Protein AF-A0A9D8DWA7-F1 (afdb_monomer_lite)

Sequence (90 aa):
MSQLPIRPDLINRKPYGAPQVPNVVRLNTNENPFSHEDEFISEAIQLITAELRHANRYPDRDCVELRSELSIYLNQAHNVNLKKENVWPA

pLDDT: mean 94.11, std 7.54, range [58.5, 98.38]

Radius of gyration: 20.43 Å; chains: 1; bounding box: 41×38×51 Å

Foldseek 3Di:
DVPDPDDPVCPPDDDDDDDDDPPDDDPPDPDDPDDDDPVVVVVVVVVVVVCVVVVVDDDDPQVQVVLQVVQVVCVVVDVDRDGSVNDHDD

Secondary structure (DSSP, 8-state):
-TTS---GGGTT---S-PPPPSSS---SS----SPPPHHHHHHHHHHHHHHGGGTTS---TT-HHHHHHHHHHHHHHSS----GGG----

Structure (mmCIF, N/CA/C/O backbone):
data_AF-A0A9D8DWA7-F1
#
_entry.id   AF-A0A9D8DWA7-F1
#
loop_
_atom_site.group_PDB
_atom_site.id
_atom_site.type_symbol
_atom_site.label_atom_id
_atom_site.label_alt_id
_atom_site.label_comp_id
_atom_site.label_asym_id
_atom_site.label_entity_id
_atom_site.label_seq_id
_atom_site.pdbx_PDB_ins_code
_atom_site.Cartn_x
_atom_site.Cartn_y
_atom_site.Cartn_z
_atom_site.occupancy
_atom_site.B_iso_or_equiv
_atom_site.auth_seq_id
_atom_site.auth_comp_id
_atom_site.auth_asym_id
_atom_site.auth_atom_id
_atom_site.pdbx_PDB_model_num
ATOM 1 N N . MET A 1 1 ? -12.718 10.377 28.024 1.00 58.88 1 MET A N 1
ATOM 2 C CA . MET A 1 1 ? -13.343 10.837 26.759 1.00 58.88 1 MET A CA 1
ATOM 3 C C . MET A 1 1 ? -14.680 11.551 26.948 1.00 58.88 1 MET A C 1
ATOM 5 O O . MET A 1 1 ? -15.045 12.312 26.069 1.00 58.88 1 MET A O 1
ATOM 9 N N . SER A 1 2 ? -15.387 11.386 28.071 1.00 61.38 2 SER A N 1
ATOM 10 C CA . SER A 1 2 ? -16.699 12.011 28.330 1.00 61.38 2 SER A CA 1
ATOM 11 C C . SER A 1 2 ? -16.700 13.543 28.496 1.00 61.38 2 SER A C 1
ATOM 13 O O . SER A 1 2 ? -17.760 14.115 28.713 1.00 61.38 2 SER A O 1
ATOM 15 N N . GLN A 1 3 ? -15.541 14.207 28.410 1.00 78.06 3 GLN A N 1
ATOM 16 C CA . GLN A 1 3 ? -15.386 15.660 28.588 1.00 78.06 3 GLN A CA 1
ATOM 17 C C . GLN A 1 3 ? -14.906 16.397 27.326 1.00 78.06 3 GLN A C 1
ATOM 19 O O . GLN A 1 3 ? -14.811 17.620 27.337 1.00 78.06 3 GLN A O 1
ATOM 24 N N . LEU A 1 4 ? -14.586 15.679 26.244 1.00 88.06 4 LEU A N 1
ATOM 25 C CA . LEU A 1 4 ? -14.229 16.310 24.972 1.00 88.06 4 LEU A CA 1
ATOM 26 C C . LEU A 1 4 ? -15.506 16.566 24.159 1.00 88.06 4 LEU A C 1
ATOM 28 O O . LEU A 1 4 ? -16.407 15.725 24.200 1.00 88.06 4 LEU A O 1
ATOM 32 N N . PRO A 1 5 ? -15.586 17.664 23.384 1.00 91.50 5 PRO A N 1
ATOM 33 C CA . PRO A 1 5 ? -16.699 17.924 22.473 1.00 91.50 5 PRO A CA 1
ATOM 34 C C . PRO A 1 5 ? -16.603 17.013 21.235 1.00 91.50 5 PRO A C 1
ATOM 36 O O . PRO A 1 5 ? -16.393 17.463 20.111 1.00 91.50 5 PRO A O 1
ATOM 39 N N . ILE A 1 6 ? -16.697 15.700 21.452 1.00 92.19 6 ILE A N 1
ATOM 40 C CA . ILE A 1 6 ? -16.699 14.689 20.394 1.00 92.19 6 ILE A CA 1
ATOM 41 C C . ILE A 1 6 ? -18.008 14.823 19.612 1.00 92.19 6 ILE A C 1
ATOM 43 O O . ILE A 1 6 ? -19.066 15.058 20.199 1.00 92.19 6 ILE A O 1
ATOM 47 N N . ARG A 1 7 ? -17.952 14.640 18.286 1.00 94.31 7 ARG A N 1
ATOM 48 C CA . ARG A 1 7 ? -19.171 14.563 17.477 1.00 94.31 7 ARG A CA 1
ATOM 49 C C . ARG A 1 7 ? -20.120 13.491 18.052 1.00 94.31 7 ARG A C 1
ATOM 51 O O . ARG A 1 7 ? -19.660 12.375 18.311 1.00 94.31 7 ARG A O 1
ATOM 58 N N . PRO A 1 8 ? -21.423 13.781 18.229 1.00 92.56 8 PRO A N 1
ATOM 59 C CA . PRO A 1 8 ? -22.356 12.862 18.887 1.00 92.56 8 PRO A CA 1
ATOM 60 C C . PRO A 1 8 ? -22.409 11.445 18.294 1.00 92.56 8 PRO A C 1
ATOM 62 O O . PRO A 1 8 ? -22.609 10.479 19.022 1.00 92.56 8 PRO A O 1
ATOM 65 N N . ASP A 1 9 ? -22.181 11.301 16.988 1.00 94.19 9 ASP A N 1
ATOM 66 C CA . ASP A 1 9 ? -22.202 10.026 16.262 1.00 94.19 9 ASP A CA 1
ATOM 67 C C . ASP A 1 9 ? -20.983 9.116 16.521 1.00 94.19 9 ASP A C 1
ATOM 69 O O . ASP A 1 9 ? -21.032 7.911 16.240 1.00 94.19 9 ASP A O 1
ATOM 73 N N . LEU A 1 10 ? -19.907 9.676 17.082 1.00 93.50 10 LEU A N 1
ATOM 74 C CA . LEU A 1 10 ? -18.689 8.956 17.461 1.00 93.50 10 LEU A CA 1
ATOM 75 C C . LEU A 1 10 ? -18.690 8.502 18.927 1.00 93.50 10 LEU A C 1
ATOM 77 O O . LEU A 1 10 ? -17.850 7.691 19.322 1.00 93.50 10 LEU A O 1
ATOM 81 N N . ILE A 1 11 ? -19.627 8.992 19.743 1.00 92.31 11 ILE A N 1
ATOM 82 C CA . ILE A 1 11 ? -19.748 8.581 21.144 1.00 92.31 11 ILE A CA 1
ATOM 83 C C . ILE A 1 11 ? -20.024 7.071 21.204 1.00 92.31 11 ILE A C 1
ATOM 85 O O . ILE A 1 11 ? -20.823 6.533 20.440 1.00 92.31 11 ILE A O 1
ATOM 89 N N . ASN A 1 12 ? -19.338 6.376 22.117 1.00 89.69 12 ASN A N 1
ATOM 90 C CA . ASN A 1 12 ? -19.416 4.923 22.321 1.00 89.69 12 ASN A CA 1
ATOM 91 C C . ASN A 1 12 ? -18.997 4.055 21.118 1.00 89.69 12 ASN A C 1
ATOM 93 O O . ASN A 1 12 ? -19.140 2.830 21.169 1.00 89.69 12 ASN A O 1
ATOM 97 N N . ARG A 1 13 ? -18.436 4.642 20.053 1.00 93.25 13 ARG A N 1
ATOM 98 C CA . ARG A 1 13 ? -17.745 3.872 19.014 1.00 93.25 13 ARG A CA 1
ATOM 99 C C . ARG A 1 13 ? -16.429 3.330 19.567 1.00 93.25 13 ARG A C 1
ATOM 101 O O . ARG A 1 13 ? -15.811 3.924 20.449 1.00 93.25 13 ARG A O 1
ATOM 108 N N . LYS A 1 14 ? -16.001 2.187 19.038 1.00 92.38 14 LYS A N 1
ATOM 109 C CA . LYS A 1 14 ? -14.705 1.579 19.346 1.00 92.38 14 LYS A CA 1
ATOM 110 C C . LYS A 1 14 ? -13.791 1.726 18.127 1.00 92.38 14 LYS A C 1
ATOM 112 O O . LYS A 1 14 ? -14.301 1.629 17.010 1.00 92.38 14 LYS A O 1
ATOM 117 N N . PRO A 1 15 ? -12.481 1.955 18.316 1.00 94.44 15 PRO A N 1
ATOM 118 C CA . PRO A 1 15 ? -11.526 1.921 17.215 1.00 94.44 15 PRO A CA 1
ATOM 119 C C . PRO A 1 15 ? -11.609 0.599 16.445 1.00 94.44 15 PRO A C 1
ATOM 121 O O . PRO A 1 15 ? -11.826 -0.456 17.042 1.00 94.44 15 PRO A O 1
ATOM 124 N N . TYR A 1 16 ? -11.434 0.664 15.126 1.00 96.38 16 TYR A N 1
ATOM 125 C CA . TYR A 1 16 ? -11.292 -0.527 14.295 1.00 96.38 16 TYR A CA 1
ATOM 126 C C . TYR A 1 16 ? -9.905 -1.141 14.503 1.00 96.38 16 TYR A C 1
ATOM 128 O O . TYR A 1 16 ? -8.907 -0.423 14.513 1.00 96.38 16 TYR A O 1
ATOM 136 N N . GLY A 1 17 ? -9.846 -2.464 14.639 1.00 94.88 17 GLY A N 1
ATOM 137 C CA . GLY A 1 17 ? -8.597 -3.208 14.770 1.00 94.88 17 GLY A CA 1
ATOM 138 C C . GLY A 1 17 ? -8.699 -4.319 15.806 1.00 94.88 17 GLY A C 1
ATOM 139 O O . GLY A 1 17 ? -9.137 -4.102 16.936 1.00 94.88 17 GLY A O 1
ATOM 140 N N . ALA A 1 18 ? -8.288 -5.523 15.416 1.00 93.06 18 ALA A N 1
ATOM 141 C CA . ALA A 1 18 ? -8.084 -6.606 16.365 1.00 93.06 18 ALA A CA 1
ATOM 142 C C . ALA A 1 18 ? -6.815 -6.337 17.200 1.00 93.06 18 ALA A C 1
ATOM 144 O O . ALA A 1 18 ? -5.849 -5.778 16.672 1.00 93.06 18 ALA A O 1
ATOM 145 N N . PRO A 1 19 ? -6.771 -6.749 18.479 1.00 92.94 19 PRO A N 1
ATOM 146 C CA . PRO A 1 19 ? -5.529 -6.755 19.244 1.00 92.94 19 PRO A CA 1
ATOM 147 C C . PRO A 1 19 ? -4.447 -7.588 18.542 1.00 92.94 19 PRO A C 1
ATOM 149 O O . PRO A 1 19 ? -4.725 -8.683 18.052 1.00 92.94 19 PRO A O 1
ATOM 152 N N . GLN A 1 20 ? -3.209 -7.092 18.515 1.00 92.69 20 GLN A N 1
ATOM 153 C CA . GLN A 1 20 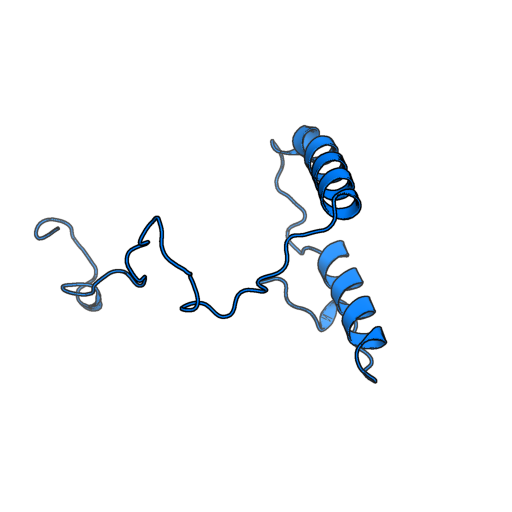? -2.070 -7.846 17.987 1.00 92.69 20 GLN A CA 1
ATOM 154 C C . GLN A 1 20 ? -1.583 -8.847 19.039 1.00 92.69 20 GLN A C 1
ATOM 156 O O . GLN A 1 20 ? -1.133 -8.455 20.115 1.00 92.69 20 GLN A O 1
ATOM 161 N N . VAL A 1 21 ? -1.680 -10.141 18.733 1.00 93.81 21 VAL A N 1
ATOM 162 C CA . VAL A 1 21 ? -1.260 -11.224 19.632 1.00 93.81 21 VAL A CA 1
ATOM 163 C C . VAL A 1 21 ? 0.142 -11.698 19.223 1.00 93.81 21 VAL A C 1
ATOM 165 O O . VAL A 1 21 ? 0.313 -12.127 18.081 1.00 93.81 21 VAL A O 1
ATOM 168 N N . PRO A 1 22 ? 1.161 -11.611 20.099 1.00 93.38 22 PRO A N 1
ATOM 169 C CA . PRO A 1 22 ? 2.500 -12.111 19.797 1.00 93.38 22 PRO A CA 1
ATOM 170 C C . PRO A 1 22 ? 2.565 -13.642 19.917 1.00 93.38 22 PRO A C 1
ATOM 172 O O . PRO A 1 22 ? 1.733 -14.256 20.580 1.00 93.38 22 PRO A O 1
ATOM 175 N N . ASN A 1 23 ? 3.603 -14.251 19.336 1.00 91.25 23 ASN A N 1
ATOM 176 C CA . ASN A 1 23 ? 3.936 -15.677 19.498 1.00 91.25 23 ASN A CA 1
ATOM 177 C C . ASN A 1 23 ? 2.847 -16.663 19.028 1.00 91.25 23 ASN A C 1
ATOM 179 O O . ASN A 1 23 ? 2.700 -17.746 19.592 1.00 91.25 23 ASN A O 1
ATOM 183 N N . VAL A 1 24 ? 2.093 -16.303 17.987 1.00 93.88 24 VAL A N 1
ATOM 184 C CA . VAL A 1 24 ? 1.085 -17.168 17.355 1.00 93.88 24 VAL A CA 1
ATOM 185 C C . VAL A 1 24 ? 1.337 -17.297 15.857 1.00 93.88 24 VAL A C 1
ATOM 187 O O . VAL A 1 24 ? 1.945 -16.421 15.240 1.00 93.88 24 VAL A O 1
ATOM 190 N N . VAL A 1 25 ? 0.816 -18.367 15.254 1.00 95.56 25 VAL A N 1
ATOM 191 C CA . VAL A 1 25 ? 0.700 -18.455 13.795 1.00 95.56 25 VAL A CA 1
ATOM 192 C C . VAL A 1 25 ? -0.397 -17.481 13.355 1.00 95.56 25 VAL A C 1
ATOM 194 O O . VAL A 1 25 ? -1.569 -17.664 13.687 1.00 95.56 25 VAL A O 1
ATOM 197 N N . ARG A 1 26 ? -0.012 -16.414 12.651 1.00 94.81 26 ARG A N 1
ATOM 198 C CA . ARG A 1 26 ? -0.928 -15.357 12.202 1.00 94.81 26 ARG A CA 1
ATOM 199 C C . ARG A 1 26 ? -1.529 -15.731 10.849 1.00 94.81 26 ARG A C 1
ATOM 201 O O . ARG A 1 26 ? -0.824 -15.726 9.851 1.00 94.81 26 ARG A O 1
ATOM 208 N N . LEU A 1 27 ? -2.821 -16.057 10.840 1.00 95.38 27 LEU A N 1
ATOM 209 C CA . LEU A 1 27 ? -3.619 -16.362 9.637 1.00 95.38 27 LEU A CA 1
ATOM 210 C C . LEU A 1 27 ? -4.942 -15.573 9.631 1.00 95.38 27 LEU A C 1
ATOM 212 O O . LEU A 1 27 ? -5.957 -16.032 9.116 1.00 95.38 27 LEU A O 1
ATOM 216 N N . ASN A 1 28 ? -4.963 -14.417 10.299 1.00 94.44 28 ASN A N 1
ATOM 217 C CA . ASN A 1 28 ? -6.165 -13.606 10.506 1.00 94.44 28 ASN A CA 1
ATOM 218 C C . ASN A 1 28 ? -6.279 -12.415 9.539 1.00 94.44 28 ASN A C 1
ATOM 220 O O . ASN A 1 28 ? -7.332 -11.782 9.483 1.00 94.44 28 ASN A O 1
ATOM 224 N N . THR A 1 29 ? -5.209 -12.098 8.811 1.00 93.88 29 THR A N 1
ATOM 225 C CA . THR A 1 29 ? -5.166 -11.109 7.730 1.00 93.88 29 THR A CA 1
ATOM 226 C C . THR A 1 29 ? -4.762 -11.816 6.437 1.00 93.88 29 THR A C 1
ATOM 228 O O . THR A 1 29 ? -4.023 -12.798 6.464 1.00 93.88 29 THR A O 1
ATOM 231 N N . ASN A 1 30 ? -5.257 -11.337 5.294 1.00 97.19 30 ASN A N 1
ATOM 232 C CA . ASN A 1 30 ? -4.970 -11.918 3.974 1.00 97.19 30 ASN A CA 1
ATOM 233 C C . ASN A 1 30 ? -3.588 -11.477 3.448 1.00 97.19 30 ASN A C 1
ATOM 235 O O . ASN A 1 30 ? -3.462 -11.039 2.306 1.00 97.19 30 ASN A O 1
ATOM 239 N N . GLU A 1 31 ? -2.571 -11.511 4.305 1.00 97.25 31 GLU A N 1
ATOM 240 C CA . GLU A 1 31 ? -1.192 -11.175 3.951 1.00 97.25 31 GLU A CA 1
ATOM 241 C C . GLU A 1 31 ? -0.566 -12.284 3.102 1.00 97.25 31 GLU A C 1
ATOM 243 O O . GLU A 1 31 ? -0.909 -13.462 3.221 1.00 97.25 31 GLU A O 1
ATOM 248 N N . ASN A 1 32 ? 0.389 -11.905 2.254 1.00 97.38 32 ASN A N 1
ATOM 249 C CA . ASN A 1 32 ? 1.263 -12.879 1.618 1.00 97.38 32 ASN A CA 1
ATOM 250 C C . ASN A 1 32 ? 2.205 -13.469 2.696 1.00 97.38 32 ASN A C 1
ATOM 252 O O . ASN A 1 32 ? 2.905 -12.692 3.345 1.00 97.38 32 ASN A O 1
A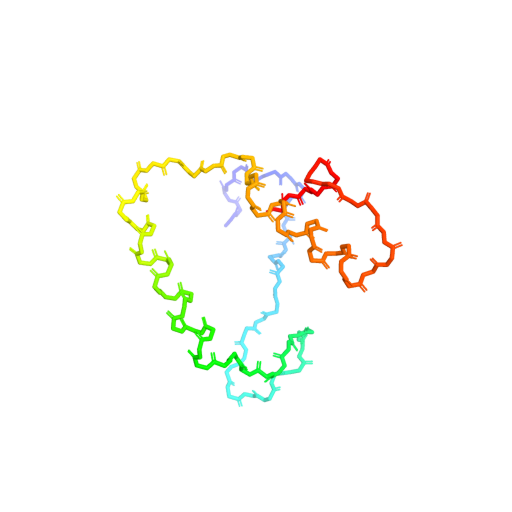TOM 256 N N . PRO A 1 33 ? 2.241 -14.801 2.919 1.00 96.62 33 PRO A N 1
ATOM 257 C CA . PRO A 1 33 ? 3.085 -15.406 3.952 1.00 96.62 33 PRO A CA 1
ATOM 258 C C . PRO A 1 33 ? 4.575 -15.455 3.581 1.00 96.62 33 PRO A C 1
ATOM 260 O O . PRO A 1 33 ? 5.397 -15.788 4.435 1.00 96.62 33 PRO A O 1
ATOM 263 N N . PHE A 1 34 ? 4.926 -15.182 2.322 1.00 96.88 34 PHE A N 1
ATOM 264 C CA . PHE A 1 34 ? 6.302 -15.222 1.840 1.00 96.88 34 PHE A CA 1
ATOM 265 C C . PHE A 1 34 ? 7.011 -13.887 2.091 1.00 96.88 34 PHE A C 1
ATOM 267 O O . PHE A 1 34 ? 6.488 -12.823 1.759 1.00 96.88 34 PHE A O 1
ATOM 274 N N . SER A 1 35 ? 8.218 -13.957 2.659 1.00 96.88 35 SER A N 1
ATOM 275 C CA . SER A 1 35 ? 9.113 -12.803 2.775 1.00 96.88 35 SER A CA 1
ATOM 276 C C . SER A 1 35 ? 9.506 -12.276 1.396 1.00 96.88 35 SER A C 1
ATOM 278 O O . SER A 1 35 ? 9.536 -13.022 0.420 1.00 96.88 35 SER A O 1
ATOM 280 N N . HIS A 1 36 ? 9.852 -10.993 1.331 1.00 96.88 36 HIS A N 1
ATOM 281 C CA . 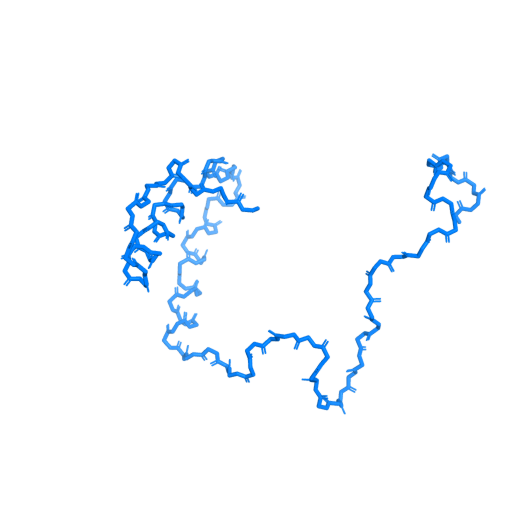HIS A 1 36 ? 10.488 -10.434 0.144 1.00 96.88 36 HIS A CA 1
ATOM 282 C C . HIS A 1 36 ? 11.899 -11.006 -0.053 1.00 96.88 36 HIS A C 1
ATOM 284 O O . HIS A 1 36 ? 12.584 -11.313 0.923 1.00 96.88 36 HIS A O 1
ATOM 290 N N . GLU A 1 37 ? 12.322 -11.099 -1.312 1.00 97.94 37 GLU A N 1
ATOM 291 C CA . GLU A 1 37 ? 13.685 -11.474 -1.697 1.00 97.94 37 GLU A CA 1
ATOM 292 C C . GLU A 1 37 ? 14.697 -10.387 -1.287 1.00 97.94 37 GLU A C 1
ATOM 294 O O . GLU A 1 37 ? 14.384 -9.192 -1.316 1.00 97.94 37 GLU A O 1
ATOM 299 N N . ASP A 1 38 ? 15.930 -10.787 -0.961 1.00 98.00 38 ASP A N 1
ATOM 300 C CA . ASP A 1 38 ? 16.992 -9.869 -0.510 1.00 98.00 38 ASP A CA 1
ATOM 301 C C . ASP A 1 38 ? 17.305 -8.769 -1.538 1.00 98.00 38 ASP A C 1
ATOM 303 O O . ASP A 1 38 ? 17.595 -7.630 -1.168 1.00 98.00 38 ASP A O 1
ATOM 307 N N . GLU A 1 39 ? 17.208 -9.091 -2.831 1.00 98.31 39 GLU A N 1
ATOM 308 C CA . GLU A 1 39 ? 17.423 -8.140 -3.928 1.00 98.31 39 GLU A CA 1
ATOM 309 C C . GLU A 1 39 ? 16.400 -6.997 -3.888 1.00 98.31 39 GLU A C 1
ATOM 311 O O . GLU A 1 39 ? 16.782 -5.826 -3.886 1.00 98.31 39 GLU A O 1
ATOM 316 N N . PHE A 1 40 ? 15.113 -7.328 -3.733 1.00 97.94 40 PHE A N 1
ATOM 317 C CA . PHE A 1 40 ? 14.043 -6.337 -3.595 1.00 97.94 40 PHE A CA 1
ATOM 318 C C . PHE A 1 40 ? 14.253 -5.451 -2.361 1.00 97.94 40 PHE A C 1
ATOM 320 O O . PHE A 1 40 ? 14.092 -4.232 -2.425 1.00 97.94 40 PHE A O 1
ATOM 327 N N . ILE A 1 41 ? 14.632 -6.054 -1.228 1.00 98.25 41 ILE A N 1
ATOM 328 C CA . ILE A 1 41 ? 14.884 -5.318 0.017 1.00 98.25 41 ILE A CA 1
ATOM 329 C C . ILE A 1 41 ? 16.043 -4.332 -0.172 1.00 98.25 41 ILE A C 1
ATOM 331 O O . ILE A 1 41 ? 15.941 -3.170 0.231 1.00 98.25 41 ILE A O 1
ATOM 335 N N . SER A 1 42 ? 17.138 -4.780 -0.789 1.00 98.38 42 SER A N 1
ATOM 336 C CA . SER A 1 42 ? 18.322 -3.954 -1.022 1.00 98.38 42 SER A CA 1
ATOM 337 C C . SER A 1 42 ? 18.015 -2.765 -1.932 1.00 98.38 42 SER A C 1
ATOM 339 O O . SER A 1 42 ? 18.364 -1.630 -1.590 1.00 98.38 42 SER A O 1
ATOM 341 N N . GLU A 1 43 ? 17.307 -3.003 -3.037 1.00 98.38 43 GLU A N 1
ATOM 342 C CA . GLU A 1 43 ? 16.904 -1.957 -3.975 1.00 98.38 43 GLU A CA 1
ATOM 343 C C . GLU A 1 43 ? 15.964 -0.937 -3.315 1.00 98.38 43 GLU A C 1
ATOM 345 O O . GLU A 1 43 ? 16.199 0.272 -3.395 1.00 98.38 43 GLU A O 1
ATOM 350 N N . ALA A 1 44 ? 14.956 -1.402 -2.569 1.00 98.00 44 ALA A N 1
ATOM 351 C CA . ALA A 1 44 ? 14.028 -0.525 -1.862 1.00 98.00 44 ALA A CA 1
ATOM 352 C C . ALA A 1 44 ? 14.749 0.389 -0.853 1.00 98.00 44 ALA A C 1
ATOM 354 O O . ALA A 1 44 ? 14.489 1.594 -0.803 1.00 98.00 44 ALA A O 1
ATOM 355 N N . ILE A 1 45 ? 15.695 -0.154 -0.076 1.00 98.38 45 ILE A N 1
ATOM 356 C CA . ILE A 1 45 ? 16.496 0.630 0.878 1.00 98.38 45 ILE A CA 1
ATOM 357 C C . ILE A 1 45 ? 17.339 1.682 0.152 1.00 98.38 45 ILE A C 1
ATOM 359 O O . ILE A 1 45 ? 17.422 2.824 0.617 1.00 98.38 45 ILE A O 1
ATOM 363 N N . GLN A 1 46 ? 17.959 1.325 -0.975 1.00 98.38 46 GLN A N 1
ATOM 364 C CA . GLN A 1 46 ? 18.755 2.255 -1.772 1.00 98.38 46 GLN A CA 1
ATOM 365 C C . GLN A 1 46 ? 17.902 3.424 -2.281 1.00 98.38 46 GLN A C 1
ATOM 367 O O . GLN A 1 46 ? 18.298 4.581 -2.112 1.00 98.38 46 GLN A O 1
ATOM 372 N N . LEU A 1 47 ? 16.733 3.133 -2.859 1.00 97.31 47 LEU A N 1
ATOM 373 C CA . LEU A 1 47 ? 15.819 4.143 -3.397 1.00 97.31 47 LEU A CA 1
ATOM 374 C C . LEU A 1 47 ? 15.302 5.077 -2.297 1.00 97.31 47 LEU A C 1
ATOM 376 O O . LEU A 1 47 ? 15.415 6.296 -2.420 1.00 97.31 47 LEU A O 1
ATOM 380 N N . ILE A 1 48 ? 14.836 4.525 -1.171 1.00 97.44 48 ILE A N 1
ATOM 381 C CA . ILE A 1 48 ? 14.384 5.325 -0.021 1.00 97.44 48 ILE A CA 1
ATOM 382 C C . ILE A 1 48 ? 15.515 6.232 0.478 1.00 97.44 48 ILE A C 1
ATOM 384 O O . ILE A 1 48 ? 15.308 7.419 0.723 1.00 97.44 48 ILE A O 1
ATOM 388 N N . THR A 1 49 ? 16.730 5.694 0.606 1.00 98.00 49 THR A N 1
ATOM 389 C CA . THR A 1 49 ? 17.890 6.452 1.094 1.00 98.00 49 THR A CA 1
ATOM 390 C C . THR A 1 49 ? 18.251 7.620 0.174 1.00 98.00 49 THR A C 1
ATOM 392 O O . THR A 1 49 ? 18.642 8.684 0.661 1.00 98.00 49 THR A O 1
ATOM 395 N N . ALA A 1 50 ? 18.121 7.449 -1.143 1.00 96.56 50 ALA A N 1
ATOM 396 C CA . ALA A 1 50 ? 18.32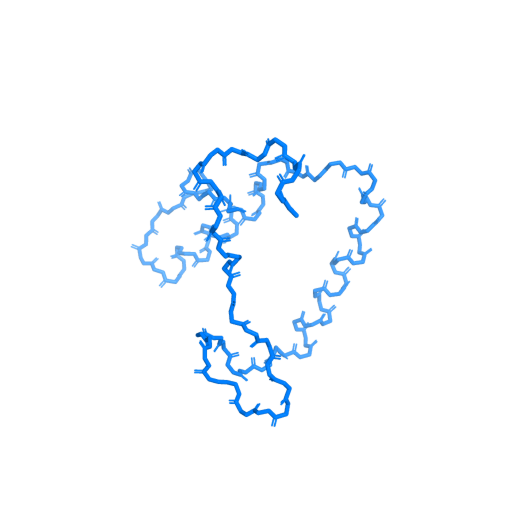7 8.528 -2.103 1.00 96.56 50 ALA A CA 1
ATOM 397 C C . ALA A 1 50 ? 17.301 9.660 -1.905 1.00 96.56 50 ALA A C 1
ATOM 399 O O . ALA A 1 50 ? 17.694 10.828 -1.819 1.00 96.56 50 ALA A O 1
ATOM 400 N N . GLU A 1 51 ? 16.025 9.308 -1.719 1.00 96.81 51 GLU A N 1
ATOM 401 C CA . GLU A 1 51 ? 14.918 10.258 -1.548 1.00 96.81 51 GLU A CA 1
ATOM 402 C C . GLU A 1 51 ? 14.943 11.017 -0.214 1.00 96.81 51 GLU A C 1
ATOM 404 O O . GLU A 1 51 ? 14.490 12.161 -0.135 1.00 96.81 51 GLU A O 1
ATOM 409 N N . LEU A 1 52 ? 15.534 10.450 0.845 1.00 97.06 52 LEU A N 1
ATOM 410 C CA . LEU A 1 52 ? 15.597 11.103 2.164 1.00 97.06 52 LEU A CA 1
ATOM 411 C C . LEU A 1 52 ? 16.260 12.489 2.138 1.00 97.06 52 LEU A C 1
ATOM 413 O O . LEU A 1 52 ? 15.956 13.336 2.979 1.00 97.06 52 LEU A O 1
ATOM 417 N N . ARG A 1 53 ? 17.125 12.762 1.154 1.00 95.81 53 ARG A N 1
ATOM 418 C CA . ARG A 1 53 ? 17.752 14.082 0.951 1.00 95.81 53 ARG A CA 1
ATOM 419 C C . ARG A 1 53 ? 16.732 15.180 0.633 1.00 95.81 53 ARG A C 1
ATOM 421 O O . ARG A 1 53 ? 17.027 16.357 0.832 1.00 95.81 53 ARG A O 1
ATOM 428 N N . HIS A 1 54 ? 15.552 14.795 0.154 1.00 96.31 54 HIS A N 1
ATOM 429 C CA . HIS A 1 54 ? 14.468 15.673 -0.271 1.00 96.31 54 HIS A CA 1
ATOM 430 C C . HIS A 1 54 ? 13.267 15.652 0.684 1.00 96.31 54 HIS A C 1
ATOM 432 O O . HIS A 1 54 ? 12.308 16.387 0.462 1.00 96.31 54 HIS A O 1
ATOM 438 N N . ALA A 1 55 ? 13.323 14.893 1.787 1.00 96.25 55 ALA A N 1
ATOM 439 C CA . ALA A 1 55 ? 12.208 14.718 2.729 1.00 96.25 55 ALA A CA 1
ATOM 440 C C . ALA A 1 55 ? 11.771 16.008 3.462 1.00 96.25 55 ALA A C 1
ATOM 442 O O . ALA A 1 55 ? 10.760 16.023 4.161 1.00 96.25 55 ALA A O 1
ATOM 443 N N . ASN A 1 56 ? 12.509 17.111 3.305 1.00 97.50 56 ASN A N 1
ATOM 444 C CA . ASN A 1 56 ? 12.106 18.447 3.751 1.00 97.50 56 ASN A CA 1
ATOM 445 C C . ASN A 1 56 ? 11.191 19.182 2.748 1.00 97.50 56 ASN A C 1
ATOM 447 O O . ASN A 1 56 ? 10.838 20.345 2.973 1.00 97.50 56 ASN A O 1
ATOM 451 N N . ARG A 1 57 ? 10.851 18.553 1.621 1.00 97.94 57 ARG A N 1
ATOM 452 C CA . ARG A 1 57 ? 9.946 19.065 0.591 1.00 97.94 57 ARG A CA 1
ATOM 453 C C . ARG A 1 57 ? 8.709 18.181 0.501 1.00 97.94 57 ARG A C 1
ATOM 455 O O . ARG A 1 57 ? 8.738 17.008 0.855 1.00 97.94 57 ARG A O 1
ATOM 462 N N . TYR A 1 58 ? 7.614 18.768 0.027 1.00 96.81 58 TYR A N 1
ATOM 463 C CA . TYR A 1 58 ? 6.437 17.983 -0.325 1.00 96.81 58 TYR A CA 1
ATOM 464 C C . TYR A 1 58 ? 6.781 17.027 -1.478 1.00 96.81 58 TYR A C 1
ATOM 466 O O . TYR A 1 58 ? 7.504 17.448 -2.387 1.00 96.81 58 TYR A O 1
ATOM 474 N N . PRO A 1 59 ? 6.266 15.785 -1.457 1.00 95.06 59 PRO A N 1
ATOM 475 C CA . PRO A 1 59 ? 6.426 14.857 -2.570 1.00 95.06 59 PRO A CA 1
ATOM 476 C C . PRO A 1 59 ? 5.619 15.328 -3.788 1.00 95.06 59 PRO A C 1
ATOM 478 O O . PRO A 1 59 ? 4.861 16.302 -3.715 1.00 95.06 59 PRO A O 1
ATOM 481 N N . ASP A 1 60 ? 5.750 14.607 -4.902 1.00 94.56 60 ASP A N 1
ATOM 482 C CA . ASP A 1 60 ? 4.836 14.767 -6.031 1.00 94.56 60 ASP A CA 1
ATOM 483 C C . ASP A 1 60 ? 3.390 14.556 -5.563 1.00 94.56 60 ASP A C 1
ATOM 485 O O . ASP A 1 60 ? 3.002 13.466 -5.138 1.00 94.56 60 ASP A O 1
ATOM 489 N N . ARG A 1 61 ? 2.599 15.628 -5.647 1.00 94.69 61 ARG A N 1
ATOM 490 C CA . ARG A 1 61 ? 1.200 15.664 -5.216 1.00 94.69 61 ARG A CA 1
ATOM 491 C C . ARG A 1 61 ? 0.347 14.648 -5.965 1.00 94.69 61 ARG A C 1
ATOM 493 O O . ARG A 1 61 ? -0.593 14.115 -5.386 1.00 94.69 61 ARG A O 1
ATOM 500 N N . ASP A 1 62 ? 0.656 14.428 -7.238 1.00 94.94 62 ASP A N 1
ATOM 501 C CA . ASP A 1 62 ? -0.200 13.667 -8.141 1.00 94.94 62 ASP A CA 1
ATOM 502 C C . ASP A 1 62 ? 0.316 12.238 -8.368 1.00 94.94 62 ASP A C 1
ATOM 504 O O . ASP A 1 62 ? -0.317 11.488 -9.119 1.00 94.94 62 ASP A O 1
ATOM 508 N N . CYS A 1 63 ? 1.447 11.873 -7.744 1.00 96.56 63 CYS A N 1
ATOM 509 C CA . CYS A 1 63 ? 2.143 10.586 -7.855 1.00 96.56 63 CYS A CA 1
ATOM 510 C C . CYS A 1 63 ? 2.224 10.075 -9.306 1.00 96.56 63 CYS A C 1
ATOM 512 O O . CYS A 1 63 ? 1.863 8.933 -9.608 1.00 96.56 63 CYS A O 1
ATOM 514 N N . VAL A 1 64 ? 2.638 10.945 -10.228 1.00 96.69 64 VAL A N 1
ATOM 515 C CA . VAL A 1 64 ? 2.568 10.734 -11.678 1.00 96.69 64 VAL A CA 1
ATOM 516 C C . VAL A 1 64 ? 3.347 9.494 -12.103 1.00 96.69 64 VAL A C 1
ATOM 518 O O . VAL A 1 64 ? 2.839 8.711 -12.908 1.00 96.69 64 VAL A O 1
ATOM 521 N N . GLU A 1 65 ? 4.551 9.304 -11.565 1.00 96.50 65 GLU A N 1
ATOM 522 C CA . GLU A 1 65 ? 5.403 8.152 -11.875 1.00 96.50 65 GLU A CA 1
ATOM 523 C C . GLU A 1 65 ? 4.773 6.848 -11.376 1.00 96.50 65 GLU A C 1
ATOM 525 O O . GLU A 1 65 ? 4.503 5.960 -12.181 1.00 96.50 65 GLU A O 1
ATOM 530 N N . LEU A 1 66 ? 4.383 6.787 -10.097 1.00 96.88 66 LEU A N 1
ATOM 531 C CA . LEU A 1 66 ? 3.706 5.624 -9.510 1.00 96.88 66 LEU A CA 1
ATOM 532 C C . LEU A 1 66 ? 2.475 5.195 -10.322 1.00 96.88 66 LEU A C 1
ATOM 534 O O . LEU A 1 66 ? 2.290 4.018 -10.617 1.00 96.88 66 LEU A O 1
ATOM 538 N N . ARG A 1 67 ? 1.620 6.145 -10.711 1.00 97.81 67 ARG A N 1
ATOM 539 C CA . ARG A 1 67 ? 0.410 5.849 -11.496 1.00 97.81 67 ARG A CA 1
ATOM 540 C C . ARG A 1 67 ? 0.734 5.374 -12.908 1.00 97.81 67 ARG A C 1
ATOM 542 O O . ARG A 1 67 ? -0.016 4.572 -13.464 1.00 97.81 67 ARG A O 1
ATOM 549 N N . SER A 1 68 ? 1.816 5.885 -13.491 1.00 97.56 68 SER A N 1
ATOM 550 C CA . SER A 1 68 ? 2.295 5.447 -14.802 1.00 97.56 68 SER A CA 1
ATOM 551 C C . SER A 1 68 ? 2.763 3.994 -14.728 1.00 97.56 68 SER A C 1
ATOM 553 O O . SER A 1 68 ? 2.246 3.167 -15.479 1.00 97.56 68 SER A O 1
ATOM 555 N N . GLU A 1 69 ? 3.607 3.655 -13.753 1.00 97.62 69 GLU A N 1
ATOM 556 C CA . GLU A 1 69 ? 4.103 2.288 -13.546 1.00 97.62 69 GLU A CA 1
ATOM 557 C C . GLU A 1 69 ? 2.979 1.302 -13.202 1.00 97.62 69 GLU A C 1
ATOM 559 O O . GLU A 1 69 ? 2.907 0.213 -13.771 1.00 97.62 69 GLU A O 1
ATOM 564 N N . LEU A 1 70 ? 2.013 1.702 -12.368 1.00 97.00 70 LEU A N 1
ATOM 565 C CA . LEU A 1 70 ? 0.825 0.885 -12.093 1.00 97.00 70 LEU A CA 1
ATOM 566 C C . LEU A 1 70 ? -0.002 0.612 -13.356 1.00 97.00 70 LEU A C 1
ATOM 568 O O . LEU A 1 70 ? -0.491 -0.503 -13.540 1.00 97.00 70 LEU A O 1
ATOM 572 N N . SER A 1 71 ? -0.163 1.603 -14.240 1.00 97.25 71 SER A N 1
ATOM 573 C CA . SER A 1 71 ? -0.873 1.388 -15.506 1.00 97.25 71 SER A CA 1
ATOM 574 C C . SER A 1 71 ? -0.134 0.403 -16.416 1.00 97.25 71 SER A C 1
ATOM 576 O O . SER A 1 71 ? -0.771 -0.461 -17.018 1.00 97.25 71 SER A O 1
ATOM 578 N N . ILE A 1 72 ? 1.201 0.475 -16.460 1.00 97.75 72 ILE A N 1
ATOM 579 C CA . ILE A 1 72 ? 2.043 -0.456 -17.219 1.00 97.75 72 ILE A CA 1
ATOM 580 C C . ILE A 1 72 ? 1.890 -1.870 -16.656 1.00 97.75 72 ILE A C 1
ATOM 582 O O . ILE A 1 72 ? 1.577 -2.789 -17.412 1.00 97.75 72 ILE A O 1
ATOM 586 N N . TYR A 1 73 ? 2.028 -2.030 -15.339 1.00 97.31 73 TYR A N 1
ATOM 587 C CA . TYR A 1 73 ? 1.861 -3.312 -14.657 1.00 97.31 73 TYR A CA 1
ATOM 588 C C . TYR A 1 73 ? 0.496 -3.946 -14.955 1.0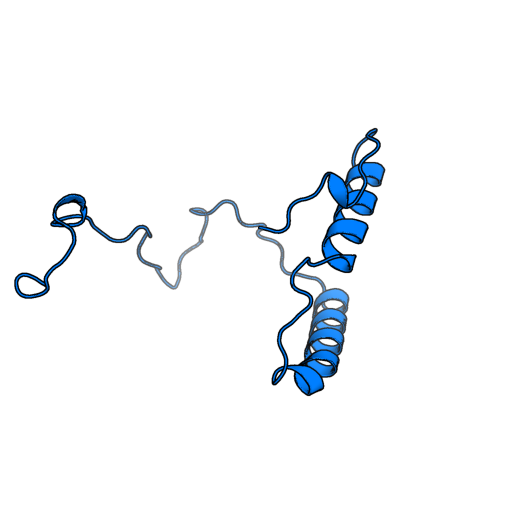0 97.31 73 TYR A C 1
ATOM 590 O O . TYR A 1 73 ? 0.422 -5.108 -15.352 1.00 97.31 73 TYR A O 1
ATOM 598 N N . LEU A 1 74 ? -0.594 -3.182 -14.829 1.00 96.75 74 LEU A N 1
ATOM 599 C CA . LEU A 1 74 ? -1.947 -3.690 -15.073 1.00 96.75 74 LEU A CA 1
ATOM 600 C C . LEU A 1 74 ? -2.181 -4.065 -16.542 1.00 96.75 74 LEU A C 1
ATOM 602 O O . LEU A 1 74 ? -2.833 -5.073 -16.801 1.00 96.75 74 LEU A O 1
ATOM 606 N N . ASN A 1 75 ? -1.637 -3.302 -17.494 1.00 97.88 75 ASN A N 1
ATOM 607 C CA . ASN A 1 75 ? -1.711 -3.628 -18.924 1.00 97.88 75 ASN A CA 1
ATOM 608 C C . ASN A 1 75 ? -0.885 -4.871 -19.295 1.00 97.88 75 ASN A C 1
ATOM 610 O O . ASN A 1 75 ? -1.171 -5.528 -20.292 1.00 97.88 75 ASN A O 1
ATOM 614 N N . GLN A 1 76 ? 0.166 -5.184 -18.536 1.00 97.56 76 GLN A N 1
ATOM 615 C CA . GLN A 1 76 ? 0.951 -6.407 -18.723 1.00 97.56 76 GLN A CA 1
ATOM 616 C C . GLN A 1 76 ? 0.264 -7.616 -18.080 1.00 97.56 76 GLN A C 1
ATOM 618 O O . GLN A 1 76 ? 0.211 -8.690 -18.677 1.00 97.56 76 GLN A O 1
ATOM 623 N N . ALA A 1 77 ? -0.277 -7.443 -16.871 1.00 97.38 77 ALA A N 1
ATOM 624 C CA . ALA A 1 77 ? -0.966 -8.495 -16.127 1.00 97.38 77 ALA A CA 1
ATOM 625 C C . ALA A 1 77 ? -2.337 -8.848 -16.726 1.00 97.38 77 ALA A C 1
ATOM 627 O O . ALA A 1 77 ? -2.834 -9.965 -16.557 1.00 97.38 77 ALA A O 1
ATOM 628 N N . HIS A 1 78 ? -2.960 -7.901 -17.426 1.00 95.56 78 HIS A N 1
ATOM 629 C CA . HIS A 1 78 ? -4.305 -8.026 -17.963 1.00 95.56 78 HIS A CA 1
ATOM 630 C C . HIS A 1 78 ? -4.382 -7.436 -19.369 1.00 95.56 78 HIS A C 1
ATOM 632 O O . HIS A 1 78 ? -3.727 -6.453 -19.680 1.00 95.56 78 HIS A O 1
ATOM 638 N N . ASN A 1 79 ? -5.250 -7.982 -20.218 1.00 95.00 79 ASN A N 1
ATOM 639 C CA . ASN A 1 79 ? -5.460 -7.470 -21.574 1.00 95.00 79 ASN A CA 1
ATOM 640 C C . ASN A 1 79 ? -6.338 -6.200 -21.575 1.00 95.00 79 ASN A C 1
ATOM 642 O O . ASN A 1 79 ? -7.489 -6.222 -22.016 1.00 95.00 79 ASN A O 1
ATOM 646 N N . VAL A 1 80 ? -5.812 -5.110 -21.016 1.00 97.25 80 VAL A N 1
ATOM 647 C CA . VAL A 1 80 ? -6.468 -3.801 -20.883 1.00 97.25 80 VAL A CA 1
ATOM 648 C C . VAL A 1 80 ? -5.569 -2.688 -21.434 1.00 97.25 80 VAL A C 1
ATOM 650 O O . VAL A 1 80 ? -4.401 -2.909 -21.737 1.00 97.25 80 VAL A O 1
ATOM 653 N N . ASN A 1 81 ? -6.131 -1.489 -21.613 1.00 97.12 81 ASN A N 1
ATOM 654 C CA . ASN A 1 81 ? -5.406 -0.312 -22.101 1.00 97.12 81 ASN A CA 1
ATOM 655 C C . ASN A 1 81 ? -5.647 0.880 -21.169 1.00 97.12 81 ASN A C 1
ATOM 657 O O . ASN A 1 81 ? -6.474 1.754 -21.436 1.00 97.12 81 ASN A O 1
ATOM 661 N N . LEU A 1 82 ? -4.957 0.855 -20.035 1.00 97.62 82 LEU A N 1
ATOM 662 C CA . LEU A 1 82 ? -4.970 1.887 -19.013 1.00 97.62 82 LEU A CA 1
ATOM 663 C C . LEU A 1 82 ? -3.819 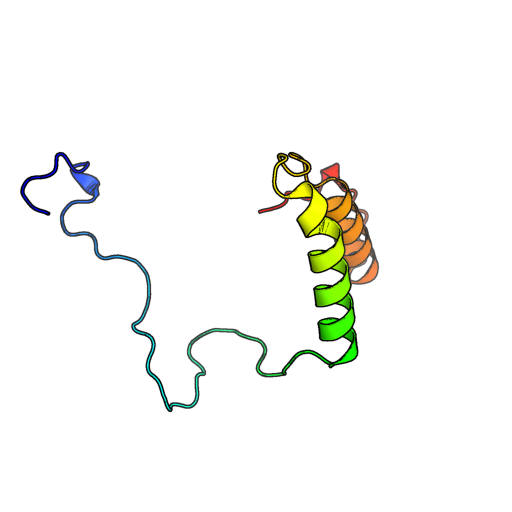2.866 -19.226 1.00 97.62 82 LEU A C 1
ATOM 665 O O . LEU A 1 82 ? -2.723 2.498 -19.647 1.00 97.62 82 LEU A O 1
ATOM 669 N N . LYS A 1 83 ? -4.071 4.119 -18.870 1.00 97.50 83 LYS A N 1
ATOM 670 C CA . LYS A 1 83 ? -3.063 5.164 -18.712 1.00 97.50 83 LYS A CA 1
ATOM 671 C C . LYS A 1 83 ? -3.058 5.639 -17.263 1.00 97.50 83 LYS A C 1
ATOM 673 O O . LYS A 1 83 ? -3.982 5.342 -16.504 1.00 97.50 83 LYS A O 1
ATOM 678 N N . LYS A 1 84 ? -2.067 6.443 -16.879 1.00 96.56 84 LYS A N 1
ATOM 679 C CA . LYS A 1 84 ? -2.001 7.057 -15.542 1.00 96.56 84 LYS A CA 1
ATOM 680 C C . LYS A 1 84 ? -3.263 7.852 -15.174 1.00 96.56 84 LYS A C 1
ATOM 682 O O . LYS A 1 84 ? -3.617 7.933 -14.002 1.00 96.56 84 LYS A O 1
ATOM 687 N N . GLU A 1 85 ? -3.979 8.417 -16.151 1.00 96.81 85 GLU A N 1
ATOM 688 C CA . GLU A 1 85 ? -5.250 9.124 -15.929 1.00 96.81 85 GLU A CA 1
ATOM 689 C C . GLU A 1 85 ? -6.370 8.188 -15.447 1.00 96.81 85 GLU A C 1
ATOM 691 O O . GLU A 1 85 ? -7.335 8.649 -14.844 1.00 96.81 85 GLU A O 1
ATOM 696 N N . ASN A 1 86 ? -6.236 6.879 -15.677 1.00 96.94 86 ASN A N 1
ATOM 697 C CA . ASN A 1 86 ? -7.167 5.854 -15.211 1.00 96.94 86 ASN A CA 1
ATOM 698 C C . ASN A 1 86 ? -6.804 5.288 -13.828 1.00 96.94 86 ASN A C 1
ATOM 700 O O . ASN A 1 86 ? -7.574 4.500 -13.287 1.00 96.94 86 ASN A O 1
ATOM 704 N N . VAL A 1 87 ? -5.650 5.659 -13.266 1.00 95.75 87 VAL A N 1
ATOM 705 C CA . VAL A 1 87 ? -5.150 5.142 -11.987 1.00 95.75 87 VAL A CA 1
ATOM 706 C C . VAL A 1 87 ? -5.182 6.254 -10.945 1.00 95.75 87 VAL A C 1
ATOM 708 O O . VAL A 1 87 ? -4.564 7.304 -11.137 1.00 95.75 87 VAL A O 1
ATOM 711 N N . TRP A 1 88 ? -5.885 6.017 -9.835 1.00 89.62 88 TRP A N 1
ATOM 712 C CA . TRP A 1 88 ? -5.888 6.904 -8.672 1.00 89.62 88 TRP A CA 1
ATOM 713 C C . TRP A 1 88 ? -4.969 6.327 -7.584 1.00 89.62 88 TRP A C 1
ATOM 715 O O . TRP A 1 88 ? -5.197 5.189 -7.167 1.00 89.62 88 TRP A O 1
ATOM 725 N N . PRO A 1 89 ? -3.934 7.056 -7.135 1.00 69.62 89 PRO A N 1
ATOM 726 C CA . PRO A 1 89 ? -3.121 6.629 -6.006 1.00 69.62 89 PRO A CA 1
ATOM 727 C C . PRO A 1 89 ? -3.967 6.784 -4.731 1.00 69.62 89 PRO A C 1
ATOM 729 O O . PRO A 1 89 ? -4.592 7.827 -4.529 1.00 69.62 89 PRO A O 1
ATOM 732 N N . ALA A 1 90 ? -4.070 5.717 -3.936 1.00 58.50 90 ALA A N 1
ATOM 733 C CA . ALA A 1 90 ? -4.834 5.704 -2.686 1.00 58.50 90 ALA A CA 1
ATOM 734 C C . ALA A 1 90 ? -4.189 6.581 -1.603 1.00 58.50 90 ALA A C 1
ATOM 736 O O . ALA A 1 90 ? -2.940 6.607 -1.542 1.00 58.50 90 ALA A O 1
#